Protein AF-A0A5C8TNW6-F1 (afdb_monomer)

Secondary structure (DSSP, 8-state):
--HHHHHHHHHHHHHHHHHHHHHHHHHHHTT--B-GGG---B---SS--HHHHHHHHHHHHHHHHHHHHHHHHHHHHHHHHHHTS----GGG--

Mean predicted aligned error: 3.72 Å

Foldseek 3Di:
DCPVVVVLVVLLVVLVCVLVVLVVLLVQQQQDFDQVVNNRPHHHDPHGNVVSNVSNVPPNVVSVVVSVVSVVVSVVVCVCCCPPVVDNPVVVVD

Sequence (94 aa):
AGRAAVAGHALIYALMVIVPGISLLRQYGSGKGFSPYGIPLMPVRDEKIAWMMIPGDLFHYWLGFVLMAVVLGHVVMSVLHRVLWKEDVLARMA

Solvent-accessible surface area (backbone atoms only — not comparable to full-atom values): 5234 Å² total; per-residue (Å²): 138,60,67,68,57,55,51,48,50,52,49,49,55,50,46,68,49,49,41,56,50,37,41,51,38,19,44,60,17,59,14,52,61,40,47,70,97,76,45,79,79,36,71,69,44,94,63,66,42,65,80,41,25,50,59,24,74,71,40,33,68,57,49,48,53,52,49,49,53,52,50,52,52,52,54,52,49,49,50,43,34,37,73,75,69,67,38,71,63,62,72,74,74,108

Structure (mmCIF, N/CA/C/O backbone):
data_AF-A0A5C8TNW6-F1
#
_entry.id   AF-A0A5C8TNW6-F1
#
loop_
_atom_site.group_PDB
_atom_site.id
_atom_site.type_symbol
_atom_site.label_atom_id
_atom_site.label_alt_id
_atom_site.label_comp_id
_atom_site.label_asym_id
_atom_site.label_entity_id
_atom_site.label_seq_id
_atom_site.pdbx_PDB_ins_code
_atom_site.Cartn_x
_atom_site.Cartn_y
_atom_site.Cartn_z
_atom_site.occupancy
_atom_site.B_iso_or_equiv
_atom_site.auth_seq_id
_atom_site.auth_comp_id
_atom_site.auth_asym_id
_atom_site.auth_atom_id
_atom_site.pdbx_PDB_model_num
ATOM 1 N N . ALA A 1 1 ? -7.411 10.582 21.840 1.00 61.41 1 ALA A N 1
ATOM 2 C CA . ALA A 1 1 ? -7.502 9.165 21.424 1.00 61.41 1 ALA A CA 1
ATOM 3 C C . ALA A 1 1 ? -7.608 9.100 19.894 1.00 61.41 1 ALA A C 1
ATOM 5 O O . ALA A 1 1 ? -8.080 10.071 19.323 1.00 61.41 1 ALA A O 1
ATOM 6 N N . GLY A 1 2 ? -7.111 8.046 19.227 1.00 79.50 2 GLY A N 1
ATOM 7 C CA . GLY A 1 2 ? -7.253 7.854 17.763 1.00 79.50 2 GLY A CA 1
ATOM 8 C C . GLY A 1 2 ? -5.970 7.899 16.913 1.00 79.50 2 GLY A C 1
ATOM 9 O O . GLY A 1 2 ? -6.004 7.524 15.747 1.00 79.50 2 GLY A O 1
ATOM 10 N N . ARG A 1 3 ? -4.813 8.282 17.476 1.00 90.69 3 ARG A N 1
ATOM 11 C CA . ARG A 1 3 ? -3.544 8.385 16.717 1.00 90.69 3 ARG A CA 1
ATOM 12 C C . ARG A 1 3 ? -3.103 7.063 16.072 1.00 90.69 3 ARG A C 1
ATOM 14 O O . ARG A 1 3 ? -2.602 7.080 14.956 1.00 90.69 3 ARG A O 1
ATOM 21 N N . ALA A 1 4 ? -3.329 5.932 16.745 1.00 91.88 4 ALA A N 1
ATOM 22 C CA . ALA A 1 4 ? -3.026 4.607 16.200 1.00 91.88 4 ALA A CA 1
ATOM 23 C C . ALA A 1 4 ? -3.900 4.258 14.983 1.00 91.88 4 ALA A C 1
ATOM 25 O O . ALA A 1 4 ? -3.393 3.702 14.017 1.00 91.88 4 ALA A O 1
ATOM 26 N N . ALA A 1 5 ? -5.184 4.639 14.996 1.00 92.38 5 ALA A N 1
ATOM 27 C CA . ALA A 1 5 ? -6.071 4.443 13.851 1.00 92.38 5 ALA A CA 1
ATOM 28 C C . ALA A 1 5 ? -5.614 5.289 12.654 1.00 92.38 5 ALA A C 1
ATOM 30 O O . ALA A 1 5 ? -5.455 4.755 11.563 1.00 92.38 5 ALA A O 1
ATOM 31 N N . VAL A 1 6 ? -5.286 6.567 12.883 1.00 95.00 6 VAL A N 1
ATOM 32 C CA . VAL A 1 6 ? -4.739 7.455 11.840 1.00 95.00 6 VAL A CA 1
ATOM 33 C C . VAL A 1 6 ? -3.451 6.886 11.242 1.00 95.00 6 VAL A C 1
ATOM 35 O O . VAL A 1 6 ? -3.317 6.835 10.023 1.00 95.00 6 VAL A O 1
ATOM 38 N N . ALA A 1 7 ? -2.520 6.421 12.079 1.00 96.88 7 ALA A N 1
ATOM 39 C CA . ALA A 1 7 ? -1.279 5.808 11.613 1.00 96.88 7 ALA A CA 1
ATOM 40 C C . ALA A 1 7 ? -1.531 4.508 10.831 1.00 96.88 7 ALA A C 1
ATOM 42 O O . ALA A 1 7 ? -0.914 4.293 9.790 1.00 96.88 7 ALA A O 1
ATOM 43 N N . GLY A 1 8 ? -2.461 3.667 11.294 1.00 96.25 8 GLY A N 1
ATOM 44 C CA . GLY A 1 8 ? -2.855 2.439 10.607 1.00 96.25 8 GLY A CA 1
ATOM 45 C C . GLY A 1 8 ? -3.462 2.712 9.231 1.00 96.25 8 GLY A C 1
ATOM 46 O O . GLY A 1 8 ? -3.046 2.103 8.249 1.00 96.25 8 GLY A O 1
ATOM 47 N N . HIS A 1 9 ? -4.382 3.675 9.128 1.00 96.69 9 HIS A N 1
ATOM 48 C CA . HIS A 1 9 ? -4.954 4.090 7.844 1.00 96.69 9 HIS A CA 1
ATOM 49 C C . HIS A 1 9 ? -3.903 4.692 6.916 1.00 96.69 9 HIS A C 1
ATOM 51 O O . HIS A 1 9 ? -3.836 4.305 5.753 1.00 96.69 9 HIS A O 1
ATOM 57 N N . ALA A 1 10 ? -3.041 5.577 7.424 1.00 98.19 10 ALA A N 1
ATOM 58 C CA . ALA A 1 10 ? -1.949 6.148 6.640 1.00 98.19 10 ALA A CA 1
ATOM 59 C C . ALA A 1 10 ? -1.009 5.061 6.091 1.00 98.19 10 ALA A C 1
ATOM 61 O O . ALA A 1 10 ? -0.627 5.116 4.922 1.00 98.19 10 ALA A O 1
ATOM 62 N N . LEU A 1 11 ? -0.687 4.046 6.900 1.00 98.31 11 LEU A N 1
ATOM 63 C CA . LEU A 1 11 ? 0.114 2.902 6.470 1.00 98.31 11 LEU A CA 1
ATOM 64 C C . LEU A 1 11 ? -0.591 2.090 5.376 1.00 98.31 11 LEU A C 1
ATOM 66 O O . LEU A 1 11 ? 0.036 1.765 4.370 1.00 98.31 11 LEU A O 1
ATOM 70 N N . ILE A 1 12 ? -1.886 1.796 5.539 1.00 98.50 12 ILE A N 1
ATOM 71 C CA . ILE A 1 12 ? -2.680 1.095 4.518 1.00 98.50 12 ILE A CA 1
ATOM 72 C C . ILE A 1 12 ? -2.667 1.887 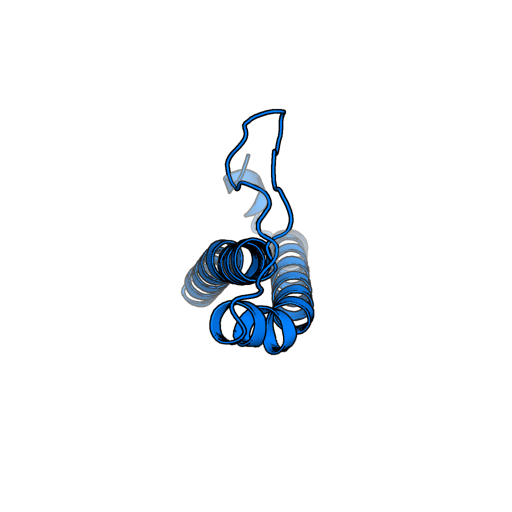3.208 1.00 98.50 12 ILE A C 1
ATOM 74 O O . ILE A 1 12 ? -2.356 1.316 2.166 1.00 98.50 12 ILE A O 1
ATOM 78 N N . TYR A 1 13 ? -2.927 3.196 3.247 1.00 98.44 13 TYR A N 1
ATOM 79 C CA . TYR A 1 13 ? -2.926 4.033 2.045 1.00 98.44 13 TYR A CA 1
ATOM 80 C C . TYR A 1 13 ? -1.558 4.088 1.365 1.00 98.44 13 TYR A C 1
ATOM 82 O O . TYR A 1 13 ? -1.480 3.956 0.143 1.00 98.44 13 TYR A O 1
ATOM 90 N N . ALA A 1 14 ? -0.474 4.214 2.134 1.00 98.62 14 ALA A N 1
ATOM 91 C CA . ALA A 1 14 ? 0.877 4.170 1.585 1.00 98.62 14 ALA A CA 1
ATOM 92 C C . ALA A 1 14 ? 1.146 2.831 0.878 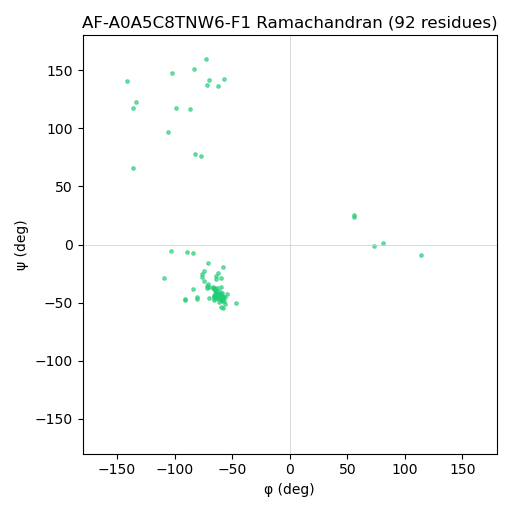1.00 98.62 14 ALA A C 1
ATOM 94 O O . ALA A 1 14 ? 1.593 2.809 -0.269 1.00 98.62 14 ALA A O 1
ATOM 95 N N . LEU A 1 15 ? 0.813 1.708 1.520 1.00 98.56 15 LEU A N 1
ATOM 96 C CA . LEU A 1 15 ? 0.993 0.372 0.949 1.00 98.56 15 LEU A CA 1
ATOM 97 C C . LEU A 1 15 ? 0.115 0.140 -0.291 1.00 98.56 15 LEU A C 1
ATOM 99 O O . LEU A 1 15 ? 0.590 -0.449 -1.262 1.00 98.56 15 LEU A O 1
ATOM 103 N N . MET A 1 16 ? -1.121 0.649 -0.301 1.00 98.44 16 MET A N 1
ATOM 104 C CA . MET A 1 16 ? -2.029 0.573 -1.452 1.00 98.44 16 MET A CA 1
ATOM 105 C C . MET A 1 16 ? -1.496 1.297 -2.691 1.00 98.44 16 MET A C 1
ATOM 107 O O . MET A 1 16 ? -1.871 0.925 -3.797 1.00 98.44 16 MET A O 1
ATOM 111 N N . VAL A 1 17 ? -0.620 2.292 -2.539 1.00 98.50 17 VAL A N 1
ATOM 112 C CA . VAL A 1 17 ? 0.043 2.964 -3.669 1.00 98.50 17 VAL A CA 1
ATOM 113 C C . VAL A 1 17 ? 1.364 2.274 -4.015 1.00 98.50 17 VAL A C 1
ATOM 115 O O . VAL A 1 17 ? 1.631 1.980 -5.181 1.00 98.50 17 VAL A O 1
ATOM 118 N N . ILE A 1 18 ? 2.188 1.976 -3.007 1.00 98.50 18 ILE A N 1
ATOM 119 C CA . ILE A 1 18 ? 3.546 1.444 -3.190 1.00 98.50 18 ILE A CA 1
ATOM 120 C C . ILE A 1 18 ? 3.525 0.046 -3.821 1.00 98.50 18 ILE A C 1
ATOM 122 O O . ILE A 1 18 ? 4.255 -0.204 -4.781 1.00 98.50 18 ILE A O 1
ATOM 126 N N . VAL A 1 19 ? 2.690 -0.866 -3.313 1.00 98.50 19 VAL A N 1
ATOM 127 C CA . VAL A 1 19 ? 2.645 -2.268 -3.766 1.00 98.50 19 VAL A CA 1
ATOM 128 C C . VAL A 1 19 ? 2.311 -2.392 -5.260 1.00 98.50 19 VAL A C 1
ATOM 130 O O . VAL A 1 19 ? 3.086 -3.041 -5.977 1.00 98.50 19 VAL A O 1
ATOM 133 N N . PRO A 1 20 ? 1.209 -1.802 -5.771 1.00 97.75 20 PRO A N 1
ATOM 134 C CA . PRO A 1 20 ? 0.923 -1.839 -7.200 1.00 97.75 20 PRO A CA 1
ATOM 135 C C . PRO A 1 20 ? 1.881 -0.960 -8.005 1.00 97.75 20 PRO A C 1
ATOM 137 O O . PRO A 1 20 ? 2.257 -1.365 -9.101 1.00 97.75 20 PRO A O 1
ATOM 140 N N . GLY A 1 21 ? 2.337 0.182 -7.476 1.00 98.19 21 GLY A N 1
ATOM 141 C CA . GLY A 1 21 ? 3.283 1.061 -8.171 1.00 98.19 21 GLY A CA 1
ATOM 142 C C . GLY A 1 21 ? 4.594 0.355 -8.524 1.00 98.19 21 GLY A C 1
ATOM 143 O O . GLY A 1 21 ? 5.025 0.373 -9.677 1.00 98.19 21 G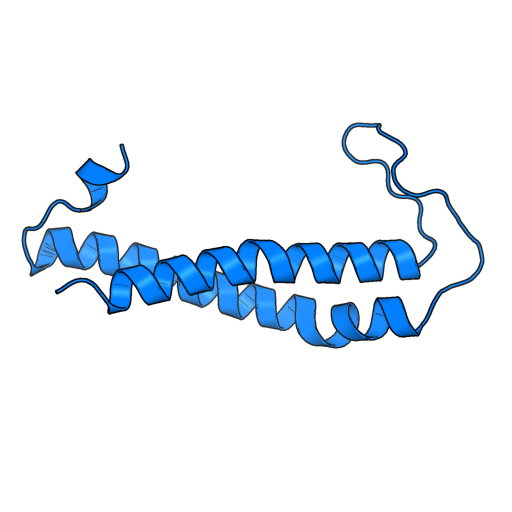LY A O 1
ATOM 144 N N . ILE A 1 22 ? 5.185 -0.362 -7.566 1.00 98.19 22 ILE A N 1
ATOM 145 C CA . ILE A 1 22 ? 6.392 -1.166 -7.794 1.00 98.19 22 ILE A CA 1
ATOM 146 C C . ILE A 1 22 ? 6.115 -2.333 -8.764 1.00 98.19 22 ILE A C 1
ATOM 148 O O . ILE A 1 22 ? 6.957 -2.660 -9.601 1.00 98.19 22 ILE A O 1
ATOM 152 N N . SER A 1 23 ? 4.932 -2.953 -8.689 1.00 97.75 23 SER A N 1
ATOM 153 C CA . SER A 1 23 ? 4.544 -4.026 -9.619 1.00 97.75 23 SER A CA 1
ATOM 154 C C . SER A 1 23 ? 4.413 -3.521 -11.059 1.00 97.75 23 SER A C 1
ATOM 156 O O . SER A 1 23 ? 4.891 -4.173 -11.986 1.00 97.75 23 SER A O 1
ATOM 158 N N . LEU A 1 24 ? 3.822 -2.337 -11.251 1.00 97.88 24 LEU A N 1
ATOM 159 C CA . LEU A 1 24 ? 3.698 -1.682 -12.554 1.00 97.88 24 LEU A CA 1
ATOM 160 C C . LEU A 1 24 ? 5.060 -1.255 -13.109 1.00 97.88 24 LEU A C 1
ATOM 162 O O . LEU A 1 24 ? 5.299 -1.419 -14.304 1.00 97.88 24 LEU A O 1
ATOM 166 N N . LEU A 1 25 ? 5.976 -0.785 -12.256 1.00 98.12 25 LEU A N 1
ATOM 167 C CA . LEU A 1 25 ? 7.355 -0.497 -12.657 1.00 98.12 25 LEU A CA 1
ATOM 168 C C . LEU A 1 25 ? 8.050 -1.762 -13.187 1.00 98.12 25 LEU A C 1
ATOM 170 O O . LEU A 1 25 ? 8.633 -1.737 -14.273 1.00 98.12 25 LEU A O 1
ATOM 174 N N . ARG A 1 26 ? 7.914 -2.893 -12.477 1.00 97.94 26 ARG A N 1
ATOM 175 C CA . ARG A 1 26 ? 8.431 -4.192 -12.939 1.00 97.94 26 ARG A CA 1
ATOM 176 C C . ARG A 1 26 ? 7.760 -4.636 -14.238 1.00 97.94 26 ARG A C 1
ATOM 178 O O . ARG A 1 26 ? 8.450 -5.114 -15.136 1.00 97.94 26 ARG A O 1
ATOM 185 N N . GLN A 1 27 ? 6.439 -4.481 -14.355 1.00 97.81 27 GLN A N 1
ATOM 186 C CA . GLN A 1 27 ? 5.688 -4.822 -15.567 1.00 97.81 27 GLN A CA 1
ATOM 187 C C . GLN A 1 27 ? 6.239 -4.061 -16.775 1.00 97.81 27 GLN A C 1
ATOM 189 O O . GLN A 1 27 ? 6.565 -4.686 -17.783 1.00 97.81 27 GLN A O 1
ATOM 194 N N . TYR A 1 28 ? 6.427 -2.749 -16.646 1.00 97.44 28 TYR A N 1
ATOM 195 C CA . TYR A 1 28 ? 7.008 -1.924 -17.701 1.00 97.44 28 TYR A CA 1
ATOM 196 C C . TYR A 1 28 ? 8.454 -2.339 -18.024 1.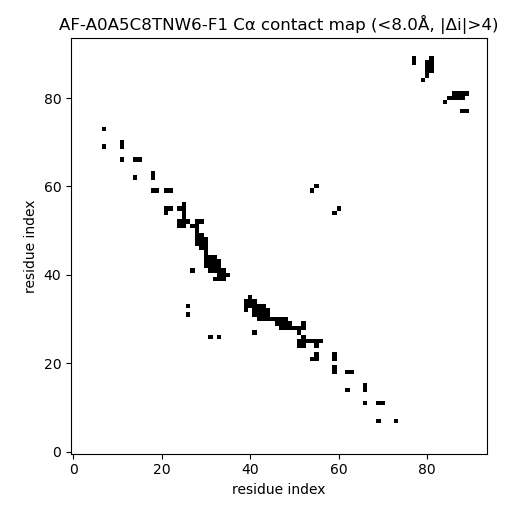00 97.44 28 TYR A C 1
ATOM 198 O O . TYR A 1 28 ? 8.808 -2.559 -19.185 1.00 97.44 28 TYR A O 1
ATOM 206 N N . GLY A 1 29 ? 9.281 -2.545 -16.992 1.00 97.62 29 GLY A N 1
ATOM 207 C CA . GLY A 1 29 ? 10.662 -3.007 -17.146 1.00 97.62 29 GLY A CA 1
ATOM 208 C C . GLY A 1 29 ? 10.785 -4.363 -17.845 1.00 97.62 29 GLY A C 1
ATOM 209 O O . GLY A 1 29 ? 11.768 -4.609 -18.546 1.00 97.62 29 GLY A O 1
ATOM 210 N N . SER A 1 30 ? 9.776 -5.227 -17.714 1.00 97.44 30 SER A N 1
ATOM 211 C CA . SER A 1 30 ? 9.782 -6.574 -18.289 1.00 97.44 30 SER A CA 1
ATOM 212 C C . SER A 1 30 ? 9.661 -6.626 -19.815 1.00 97.44 30 SER A C 1
ATOM 214 O O . SER A 1 30 ? 9.921 -7.686 -20.383 1.00 97.44 30 SER A O 1
ATOM 216 N N . GLY A 1 31 ? 9.243 -5.531 -20.464 1.00 96.62 31 GLY A N 1
ATOM 217 C CA . GLY A 1 31 ? 8.989 -5.481 -21.912 1.00 96.62 31 GLY A CA 1
ATOM 218 C C . GLY A 1 31 ? 7.717 -6.216 -22.361 1.00 96.62 31 GLY A C 1
ATOM 219 O O . GLY A 1 31 ? 7.368 -6.194 -23.539 1.00 96.62 31 GLY A O 1
ATOM 220 N N . LYS A 1 32 ? 6.984 -6.849 -21.437 1.00 96.56 32 LYS A N 1
ATOM 221 C CA . LYS A 1 32 ? 5.707 -7.501 -21.739 1.00 96.56 32 LYS A CA 1
ATOM 222 C C . LYS A 1 32 ? 4.629 -6.454 -22.008 1.00 96.56 32 LYS A C 1
ATOM 224 O O . LYS A 1 32 ? 4.472 -5.508 -21.237 1.00 96.56 32 LYS A O 1
ATOM 229 N N . GLY A 1 33 ? 3.826 -6.697 -23.041 1.00 96.31 33 GLY A N 1
ATOM 230 C CA . GLY A 1 33 ? 2.633 -5.898 -23.304 1.00 96.31 33 GLY A CA 1
ATOM 231 C C . GLY A 1 33 ? 1.678 -5.911 -22.108 1.00 96.31 33 GLY A C 1
ATOM 232 O O . GLY A 1 33 ? 1.531 -6.929 -21.425 1.00 96.31 33 GLY A O 1
ATOM 233 N N . PHE A 1 34 ? 1.037 -4.775 -21.845 1.00 97.06 34 PHE A N 1
ATOM 234 C CA . PHE A 1 34 ? 0.045 -4.631 -20.782 1.00 97.06 34 PHE A CA 1
ATOM 235 C C . PHE A 1 34 ? -1.150 -3.840 -21.303 1.00 97.06 34 PHE A C 1
ATOM 237 O O . PHE A 1 34 ? -1.016 -2.681 -21.705 1.00 97.06 34 PHE A O 1
ATOM 244 N N . SER A 1 35 ? -2.320 -4.482 -21.319 1.00 96.75 35 SER A N 1
ATOM 245 C CA . SER A 1 35 ? -3.550 -3.884 -21.844 1.00 96.75 35 SER A CA 1
ATOM 246 C C . SER A 1 35 ? -4.762 -4.139 -20.942 1.00 96.75 35 SER A C 1
ATOM 248 O O . SER A 1 35 ? -5.665 -4.893 -21.317 1.00 96.75 35 SER A O 1
ATOM 250 N N . PRO A 1 36 ? -4.787 -3.579 -19.717 1.00 94.94 36 PRO A N 1
ATOM 251 C CA . PRO A 1 36 ? -5.905 -3.781 -18.805 1.00 94.94 36 PRO A CA 1
ATOM 252 C C . PRO A 1 36 ? -7.185 -3.202 -19.411 1.00 94.94 36 PRO A C 1
ATOM 254 O O . PRO A 1 36 ? -7.178 -2.108 -19.973 1.00 94.94 36 PRO A O 1
ATOM 257 N N . TYR A 1 37 ? -8.284 -3.953 -19.309 1.00 95.56 37 TYR A N 1
ATOM 258 C CA . TYR A 1 37 ? -9.587 -3.568 -19.869 1.00 95.56 37 TYR A CA 1
ATOM 259 C C . TYR A 1 37 ? -9.554 -3.256 -21.381 1.00 95.56 37 TYR A C 1
ATOM 261 O O . TYR A 1 37 ? -10.390 -2.509 -21.877 1.00 95.56 37 TYR A O 1
ATOM 269 N N . GLY A 1 38 ? -8.575 -3.803 -22.115 1.00 94.44 38 GLY A N 1
ATOM 270 C CA . GLY A 1 38 ? -8.383 -3.547 -23.547 1.00 94.44 38 GLY A CA 1
ATOM 271 C C . GLY A 1 38 ? -7.648 -2.243 -23.882 1.00 94.44 38 GLY A C 1
ATOM 272 O O . GLY A 1 38 ? -7.437 -1.961 -25.057 1.00 94.44 38 GLY A O 1
ATOM 273 N N . ILE A 1 39 ? -7.222 -1.457 -22.887 1.00 96.56 39 ILE A N 1
ATOM 274 C CA . ILE A 1 39 ? -6.511 -0.187 -23.097 1.00 96.56 39 ILE A CA 1
ATOM 275 C C . ILE A 1 39 ? -5.008 -0.464 -23.238 1.00 96.56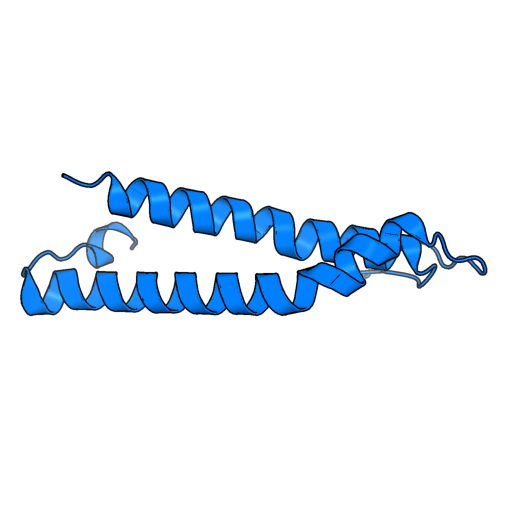 39 ILE A C 1
ATOM 277 O O . ILE A 1 39 ? -4.410 -0.918 -22.264 1.00 96.56 39 ILE A O 1
ATOM 281 N N . PRO A 1 40 ? -4.357 -0.179 -24.382 1.00 94.81 40 PRO A N 1
ATOM 282 C CA . PRO A 1 40 ? -2.951 -0.516 -24.616 1.00 94.81 40 PRO A CA 1
ATOM 283 C C . PRO A 1 40 ? -1.992 0.445 -23.892 1.00 94.81 40 PRO A C 1
ATOM 285 O O . PRO A 1 40 ? -1.387 1.323 -24.499 1.00 94.81 40 PRO A O 1
ATOM 288 N N . LEU A 1 41 ? -1.852 0.282 -22.575 1.00 95.75 41 LEU A N 1
ATOM 289 C CA . LEU A 1 41 ? -1.033 1.160 -21.730 1.00 95.75 41 LEU A CA 1
ATOM 290 C C . LEU A 1 41 ? 0.473 0.937 -21.886 1.00 95.75 41 LEU A C 1
ATOM 292 O O . LEU A 1 41 ? 1.245 1.876 -21.703 1.00 95.75 41 LEU A O 1
ATOM 296 N N . MET A 1 42 ? 0.906 -0.293 -22.173 1.00 96.44 42 MET A N 1
ATOM 297 C CA . MET A 1 42 ? 2.325 -0.601 -22.368 1.00 96.44 42 MET A CA 1
ATOM 298 C C . MET A 1 42 ? 2.511 -1.456 -23.624 1.00 96.44 42 MET A C 1
ATOM 300 O O . MET A 1 42 ? 1.923 -2.544 -23.698 1.00 96.44 42 MET A O 1
ATOM 304 N N . PRO A 1 43 ? 3.316 -1.000 -24.601 1.00 93.88 43 PRO A N 1
ATOM 305 C CA . PRO A 1 43 ? 3.631 -1.786 -25.785 1.00 93.88 43 PRO A C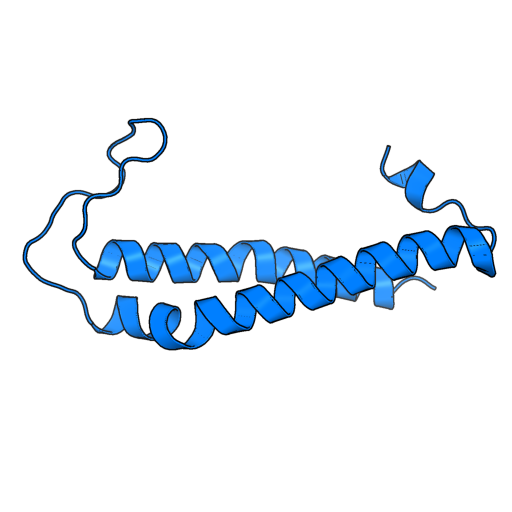A 1
ATOM 306 C C . PRO A 1 43 ? 4.591 -2.933 -25.447 1.00 93.88 43 PRO A C 1
ATOM 308 O O . PRO A 1 43 ? 5.306 -2.897 -24.444 1.00 93.88 43 PRO A O 1
ATOM 311 N N . VAL A 1 44 ? 4.621 -3.948 -26.310 1.00 96.69 44 VAL A N 1
ATOM 312 C CA . VAL A 1 44 ? 5.636 -5.008 -26.252 1.00 96.69 44 VAL A CA 1
ATOM 313 C C . VAL A 1 44 ? 6.991 -4.435 -26.673 1.00 96.69 44 VAL A C 1
ATOM 315 O O . VAL A 1 44 ? 7.067 -3.629 -27.600 1.00 96.69 44 VAL A O 1
ATOM 318 N N . ARG A 1 45 ? 8.057 -4.866 -25.999 1.00 95.44 45 ARG A N 1
ATOM 319 C CA . ARG A 1 45 ? 9.448 -4.540 -26.323 1.00 95.44 45 ARG A CA 1
ATOM 320 C C . ARG A 1 45 ? 10.326 -5.768 -26.094 1.00 95.44 45 ARG A C 1
ATOM 322 O O . ARG A 1 45 ? 10.139 -6.473 -25.105 1.00 95.44 45 ARG A O 1
ATOM 329 N N . ASP A 1 46 ? 11.299 -5.982 -26.975 1.00 93.88 46 ASP A N 1
ATOM 330 C CA . ASP A 1 46 ? 12.189 -7.152 -26.916 1.00 93.88 46 ASP A CA 1
ATOM 331 C C . ASP A 1 46 ? 13.188 -7.079 -25.755 1.00 93.88 46 ASP A C 1
ATOM 333 O O . ASP A 1 46 ? 13.514 -8.075 -25.109 1.00 93.88 46 ASP A O 1
ATOM 337 N N . GLU A 1 47 ? 13.665 -5.874 -25.457 1.00 96.06 47 GLU A N 1
ATOM 338 C CA . GLU A 1 47 ? 14.632 -5.649 -24.393 1.00 96.06 47 GLU A CA 1
ATOM 339 C C . GLU A 1 47 ? 13.965 -5.538 -23.015 1.00 96.06 47 GLU A C 1
ATOM 341 O O . GLU A 1 47 ? 12.848 -5.045 -22.859 1.00 96.06 47 GLU A O 1
ATOM 346 N N . LYS A 1 48 ? 14.688 -5.912 -21.959 1.00 97.00 48 LYS A N 1
ATOM 347 C CA . LYS A 1 48 ? 14.279 -5.681 -20.564 1.00 97.00 48 LYS A CA 1
ATOM 348 C C . LYS A 1 48 ? 15.045 -4.503 -19.974 1.00 97.00 48 LYS A C 1
ATOM 350 O O . LYS A 1 48 ? 16.207 -4.298 -20.302 1.00 97.00 48 LYS A O 1
ATOM 355 N N . ILE A 1 49 ? 14.422 -3.757 -19.066 1.00 97.38 49 ILE A N 1
ATOM 356 C CA . ILE A 1 49 ? 15.092 -2.711 -18.282 1.00 97.38 49 ILE A CA 1
ATOM 357 C C . ILE A 1 49 ? 15.282 -3.245 -16.862 1.00 97.38 49 ILE A C 1
ATOM 359 O O . ILE A 1 49 ? 14.368 -3.215 -16.039 1.00 97.38 49 ILE A O 1
ATOM 363 N N . ALA A 1 50 ? 16.479 -3.767 -16.584 1.00 97.12 50 ALA A N 1
ATOM 364 C CA . ALA A 1 50 ? 16.776 -4.507 -15.355 1.00 97.12 50 ALA A CA 1
ATOM 365 C C . ALA A 1 50 ? 16.483 -3.714 -14.070 1.00 97.12 50 ALA A C 1
ATOM 367 O O . ALA A 1 50 ? 15.840 -4.232 -13.159 1.00 97.12 50 ALA A O 1
ATOM 368 N N . TRP A 1 51 ? 16.885 -2.441 -14.012 1.00 97.81 51 TRP A N 1
ATOM 369 C CA . TRP A 1 51 ? 16.719 -1.618 -12.810 1.00 97.81 51 TRP A CA 1
ATOM 370 C C . TRP A 1 51 ? 15.252 -1.373 -12.434 1.00 97.81 51 TRP A C 1
ATOM 372 O O . TRP A 1 51 ? 14.948 -1.216 -11.257 1.00 97.81 51 TRP A O 1
ATOM 382 N N . MET A 1 52 ? 14.337 -1.391 -13.406 1.00 98.19 52 MET A N 1
ATOM 383 C CA . MET A 1 52 ? 12.901 -1.237 -13.156 1.00 98.19 52 MET A CA 1
ATOM 384 C C . MET A 1 52 ? 12.277 -2.511 -12.577 1.00 98.19 52 MET A C 1
ATOM 386 O O . MET A 1 52 ? 11.259 -2.451 -11.891 1.00 98.19 52 MET A O 1
ATOM 390 N N . MET A 1 53 ? 12.880 -3.672 -12.838 1.00 98.25 53 MET A N 1
ATOM 391 C CA . MET A 1 53 ? 12.379 -4.950 -12.334 1.00 98.25 53 MET A CA 1
ATOM 392 C C . MET A 1 53 ? 12.853 -5.236 -10.910 1.00 98.25 53 MET A C 1
ATOM 394 O O . MET A 1 53 ? 12.052 -5.692 -10.096 1.00 98.25 53 MET A O 1
ATOM 398 N N . ILE A 1 54 ? 14.105 -4.881 -10.591 1.00 98.00 54 ILE A N 1
ATOM 399 C CA . ILE A 1 54 ? 14.753 -5.168 -9.300 1.00 98.00 54 ILE A CA 1
ATOM 400 C C . ILE A 1 54 ? 13.861 -4.832 -8.084 1.00 98.00 54 ILE A C 1
ATOM 402 O O . ILE A 1 54 ? 13.668 -5.714 -7.244 1.00 98.00 54 ILE A O 1
ATOM 406 N N . PRO A 1 55 ? 13.254 -3.631 -7.963 1.00 97.75 55 PRO A N 1
ATOM 407 C CA . PRO A 1 55 ? 12.406 -3.316 -6.814 1.00 97.75 55 PRO A CA 1
ATOM 408 C C . PRO A 1 55 ? 11.187 -4.239 -6.707 1.00 97.75 55 PRO A C 1
ATOM 410 O O . PRO A 1 55 ? 10.809 -4.654 -5.611 1.00 97.75 55 PRO A O 1
ATOM 413 N N . GLY A 1 56 ? 10.565 -4.578 -7.838 1.00 97.44 56 GLY A N 1
ATOM 414 C CA . GLY A 1 56 ? 9.390 -5.444 -7.863 1.00 97.44 56 GLY A CA 1
ATOM 415 C C . GLY A 1 56 ? 9.699 -6.913 -7.659 1.00 97.44 56 GLY A C 1
ATOM 416 O O . GLY A 1 56 ? 8.841 -7.6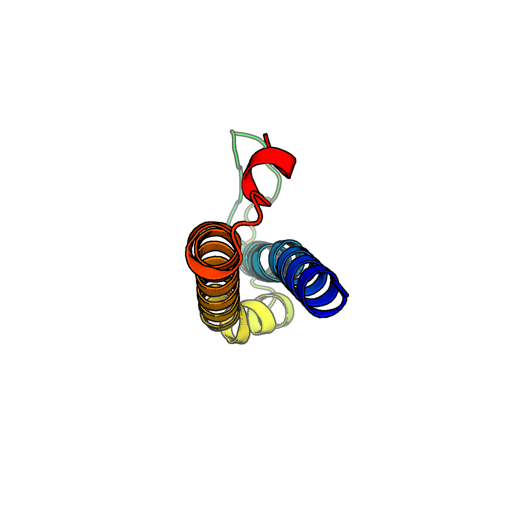18 -7.129 1.00 97.44 56 GLY A O 1
ATOM 417 N N . ASP A 1 57 ? 10.888 -7.365 -8.034 1.00 97.44 57 ASP A N 1
ATOM 418 C CA . ASP A 1 57 ? 11.353 -8.725 -7.762 1.00 97.44 57 ASP A CA 1
ATOM 419 C C . ASP A 1 57 ? 11.674 -8.909 -6.273 1.00 97.44 57 ASP A C 1
ATOM 421 O O . ASP A 1 57 ? 11.354 -9.943 -5.692 1.00 97.44 57 ASP A O 1
ATOM 425 N N . LEU A 1 58 ? 12.239 -7.880 -5.633 1.00 97.69 58 LEU A N 1
ATOM 426 C CA . LEU A 1 58 ? 12.628 -7.925 -4.222 1.00 97.69 58 LEU A CA 1
ATOM 427 C C . LEU A 1 58 ? 11.456 -7.697 -3.262 1.00 97.69 58 LEU A C 1
ATOM 429 O O . LEU A 1 58 ? 11.337 -8.407 -2.266 1.00 97.69 58 LEU A O 1
ATOM 433 N N . PHE A 1 59 ? 10.605 -6.698 -3.518 1.00 98.25 59 PHE A N 1
ATOM 434 C CA . PHE A 1 59 ? 9.703 -6.182 -2.481 1.00 98.25 59 PHE A CA 1
ATOM 435 C C . PHE A 1 59 ? 8.228 -6.516 -2.681 1.00 98.25 59 PHE A C 1
ATOM 437 O O . PHE A 1 59 ? 7.511 -6.621 -1.690 1.00 98.25 59 PHE A O 1
ATOM 444 N N . HIS A 1 60 ? 7.742 -6.691 -3.916 1.00 97.81 60 HIS A N 1
ATOM 445 C CA . HIS A 1 60 ? 6.296 -6.788 -4.169 1.00 97.81 60 HIS A CA 1
ATOM 446 C C . HIS A 1 60 ? 5.630 -7.937 -3.398 1.00 97.81 60 HIS A C 1
ATOM 448 O O . HIS A 1 60 ? 4.594 -7.732 -2.768 1.00 97.81 60 HIS A O 1
ATOM 454 N N . TYR A 1 61 ? 6.251 -9.122 -3.410 1.00 97.50 61 TYR A N 1
ATOM 455 C CA . TYR A 1 61 ? 5.759 -10.297 -2.686 1.00 97.50 61 TYR A CA 1
ATOM 456 C C . TYR A 1 61 ? 5.629 -10.007 -1.184 1.00 97.50 61 TYR A C 1
ATOM 458 O O . TYR A 1 61 ? 4.544 -10.122 -0.617 1.00 97.50 61 TYR A O 1
ATOM 466 N N . TRP A 1 62 ? 6.710 -9.542 -0.553 1.00 98.38 62 TRP A N 1
ATOM 467 C CA . TRP A 1 62 ? 6.747 -9.279 0.885 1.00 98.38 62 TRP A CA 1
ATOM 468 C C . TRP A 1 62 ? 5.827 -8.137 1.311 1.00 98.38 62 TRP A C 1
ATOM 470 O O . TRP A 1 62 ? 5.090 -8.282 2.283 1.00 98.38 62 TRP A O 1
ATOM 480 N N . LEU A 1 63 ? 5.810 -7.026 0.570 1.00 98.38 63 LEU A N 1
ATOM 481 C CA . LEU A 1 63 ? 4.912 -5.907 0.860 1.00 98.38 63 LEU A CA 1
ATOM 482 C C . LEU A 1 63 ? 3.436 -6.299 0.692 1.00 98.38 63 LEU A C 1
ATOM 484 O O . LEU A 1 63 ? 2.592 -5.776 1.417 1.00 98.38 63 LEU A O 1
ATOM 488 N N . GLY A 1 64 ? 3.124 -7.251 -0.194 1.00 98.31 64 GLY A N 1
ATOM 489 C CA . GLY A 1 64 ? 1.798 -7.863 -0.285 1.00 98.31 64 GLY A CA 1
ATOM 490 C C . GLY A 1 64 ? 1.386 -8.569 1.012 1.00 98.31 64 GLY A C 1
ATOM 491 O O . GLY A 1 64 ? 0.291 -8.324 1.517 1.00 98.31 64 GLY A O 1
ATOM 492 N N . PHE A 1 65 ? 2.271 -9.377 1.608 1.00 98.44 65 PHE A N 1
ATOM 493 C CA . PHE A 1 65 ? 2.005 -10.005 2.912 1.00 98.44 65 PHE A CA 1
ATOM 494 C C . PHE A 1 65 ? 1.930 -8.995 4.056 1.00 98.44 65 PHE A C 1
ATOM 496 O O . PHE A 1 65 ? 1.092 -9.150 4.943 1.00 98.44 65 PHE A O 1
ATOM 503 N N . VAL A 1 66 ? 2.756 -7.946 4.034 1.00 98.50 66 VAL A N 1
ATOM 504 C CA . VAL A 1 66 ? 2.672 -6.857 5.019 1.00 98.50 66 VAL A CA 1
ATOM 505 C C . VAL A 1 66 ? 1.312 -6.166 4.928 1.00 98.50 66 VAL A C 1
ATOM 507 O O . VAL A 1 66 ? 0.637 -6.027 5.945 1.00 98.50 66 VAL A O 1
ATOM 510 N N . LEU A 1 67 ? 0.870 -5.790 3.725 1.00 98.56 67 LEU A N 1
ATOM 511 C CA . LEU A 1 67 ? -0.449 -5.192 3.519 1.00 98.56 67 LEU A CA 1
ATOM 512 C C . LEU A 1 67 ? -1.568 -6.133 3.984 1.00 98.56 67 LEU A C 1
ATOM 514 O O . LEU A 1 67 ? -2.464 -5.689 4.698 1.00 98.56 67 LEU A O 1
ATOM 518 N N . MET A 1 68 ? -1.488 -7.426 3.650 1.00 98.50 68 MET A N 1
ATOM 519 C CA . MET A 1 68 ? -2.438 -8.441 4.120 1.00 98.50 68 MET A CA 1
ATOM 520 C C . MET A 1 68 ? -2.516 -8.470 5.652 1.00 98.50 68 MET A C 1
ATOM 522 O O . MET A 1 68 ? -3.604 -8.363 6.215 1.00 98.50 68 MET A O 1
ATOM 526 N N . ALA A 1 69 ? -1.374 -8.561 6.337 1.00 98.56 69 ALA A N 1
ATOM 527 C CA . ALA A 1 69 ? -1.321 -8.595 7.795 1.00 98.56 69 ALA A CA 1
ATOM 528 C C . ALA A 1 69 ? -1.893 -7.315 8.427 1.00 98.56 69 ALA A C 1
ATOM 530 O O . ALA A 1 69 ? -2.662 -7.392 9.386 1.00 98.56 69 ALA A O 1
ATOM 531 N N . VAL A 1 70 ? -1.570 -6.142 7.871 1.00 98.25 70 VAL A N 1
ATOM 532 C CA . VAL A 1 70 ? -2.078 -4.850 8.359 1.00 98.25 70 VAL A CA 1
ATOM 533 C C . VAL A 1 70 ? -3.591 -4.741 8.165 1.00 98.25 70 VAL A C 1
ATOM 535 O O . VAL A 1 70 ? -4.286 -4.324 9.090 1.00 98.25 70 VAL A O 1
ATOM 538 N N . VAL A 1 71 ? -4.122 -5.141 7.006 1.00 98.25 71 VAL A N 1
ATOM 539 C CA . VAL A 1 71 ? -5.570 -5.122 6.738 1.00 98.25 71 VAL A CA 1
ATOM 540 C C . VAL A 1 71 ? -6.304 -6.097 7.656 1.00 98.25 71 VAL A C 1
ATOM 542 O O . VAL A 1 71 ? -7.306 -5.715 8.256 1.00 98.25 71 VAL A O 1
ATOM 545 N N . LEU A 1 72 ? -5.791 -7.317 7.842 1.00 98.50 72 LEU A N 1
ATOM 546 C CA . LEU A 1 72 ? -6.368 -8.276 8.789 1.00 98.50 72 LEU A CA 1
ATOM 547 C C . LEU A 1 72 ? -6.377 -7.715 10.214 1.00 98.50 72 LEU A C 1
ATOM 549 O O . LEU A 1 72 ? -7.413 -7.745 10.874 1.00 98.50 72 LEU A O 1
ATOM 553 N N . GLY A 1 73 ? -5.262 -7.140 10.669 1.00 97.44 73 GLY A N 1
ATOM 554 C CA . GLY A 1 73 ? -5.187 -6.476 11.970 1.00 97.44 73 GLY A CA 1
ATOM 555 C C . GLY A 1 73 ? -6.180 -5.317 12.096 1.00 97.44 73 GLY A C 1
ATOM 556 O O . GLY A 1 73 ? -6.852 -5.189 13.117 1.00 97.44 73 GLY A O 1
ATOM 557 N N . HIS A 1 74 ? -6.335 -4.508 11.048 1.00 96.19 74 HIS A N 1
ATOM 558 C CA . HIS A 1 74 ? -7.294 -3.406 11.007 1.00 96.19 74 HIS A CA 1
ATOM 559 C C . HIS A 1 74 ? -8.749 -3.890 11.134 1.00 96.19 74 HIS A C 1
ATOM 561 O O . HIS A 1 74 ? -9.509 -3.344 11.936 1.00 96.19 74 HIS A O 1
ATOM 567 N N . VAL A 1 75 ? -9.115 -4.947 10.402 1.00 96.62 75 VAL A N 1
ATOM 568 C CA . VAL A 1 75 ? -10.441 -5.586 10.472 1.00 96.62 75 VAL A CA 1
ATOM 569 C C . VAL A 1 75 ? -10.681 -6.196 11.852 1.00 96.62 75 VAL A C 1
ATOM 571 O O . VAL A 1 75 ? -11.740 -5.994 12.441 1.00 96.62 75 VAL A O 1
ATOM 574 N N . VAL A 1 76 ? -9.697 -6.901 12.417 1.00 96.88 76 VAL A N 1
ATOM 575 C CA . VAL A 1 76 ? -9.803 -7.444 13.779 1.00 96.88 76 VAL A CA 1
ATOM 576 C C . VAL A 1 76 ? -10.036 -6.317 14.784 1.00 96.88 76 VAL A C 1
ATOM 578 O O . VAL A 1 76 ? -10.932 -6.423 15.619 1.00 96.88 76 VAL A O 1
ATOM 581 N N . MET A 1 77 ? -9.305 -5.205 14.683 1.00 95.38 77 MET A N 1
ATOM 582 C CA . MET A 1 77 ? -9.485 -4.075 15.596 1.00 95.38 77 MET A CA 1
ATOM 583 C C . MET A 1 77 ? -10.872 -3.437 15.494 1.00 95.38 77 MET A C 1
ATOM 585 O O . MET A 1 77 ? -11.429 -3.078 16.530 1.00 95.38 77 MET A O 1
ATOM 589 N N . SER A 1 78 ? -11.470 -3.326 14.303 1.00 94.38 78 SER A N 1
ATOM 590 C CA . SER A 1 78 ? -12.833 -2.786 14.180 1.00 94.38 78 SER A CA 1
ATOM 591 C C . SER A 1 78 ? -13.869 -3.685 14.869 1.00 94.38 78 SER A C 1
ATOM 593 O O . SER A 1 78 ? -14.757 -3.188 15.567 1.00 94.38 78 SER A O 1
ATOM 595 N N . VAL A 1 79 ? -13.703 -5.009 14.772 1.00 95.69 79 VAL A N 1
ATOM 596 C C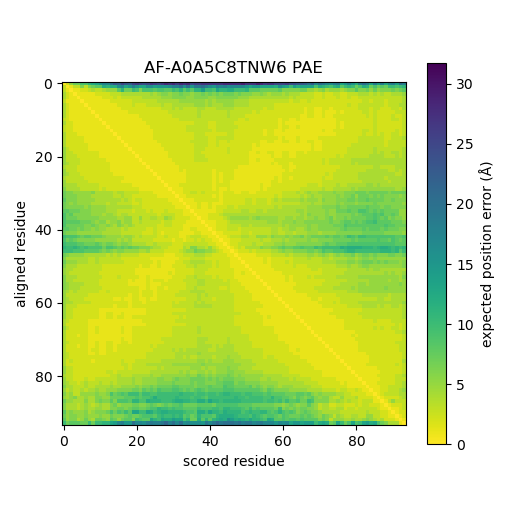A . VAL A 1 79 ? -14.522 -5.986 15.506 1.00 95.69 79 VAL A CA 1
ATOM 597 C C . VAL A 1 79 ? -14.297 -5.866 17.013 1.00 95.69 79 VAL A C 1
ATOM 599 O O . VAL A 1 79 ? -15.267 -5.839 17.772 1.00 95.69 79 VAL A O 1
ATOM 602 N N . LEU A 1 80 ? -13.046 -5.745 17.468 1.00 95.31 80 LEU A N 1
ATOM 603 C CA . LEU A 1 80 ? -12.749 -5.602 18.893 1.00 95.31 80 LEU A CA 1
ATOM 604 C C . LEU A 1 80 ? -13.333 -4.304 19.475 1.00 95.31 80 LEU A C 1
ATOM 606 O O . LEU A 1 80 ? -13.906 -4.358 20.562 1.00 95.31 80 LEU A O 1
ATOM 610 N N . HIS A 1 81 ? -13.278 -3.173 18.758 1.00 94.56 81 HIS A N 1
ATOM 611 C CA . HIS A 1 81 ? -13.942 -1.921 19.168 1.00 94.56 81 HIS A CA 1
ATOM 612 C C . HIS A 1 81 ? -15.439 -2.128 19.432 1.00 94.56 81 HIS A C 1
ATOM 614 O O . HIS A 1 81 ? -15.951 -1.699 20.468 1.00 94.56 81 HIS A O 1
ATOM 620 N N . ARG A 1 82 ? -16.122 -2.886 18.569 1.00 93.06 82 ARG A N 1
ATOM 621 C CA . ARG A 1 82 ? -17.542 -3.207 18.750 1.00 93.06 82 ARG A CA 1
ATOM 622 C C . ARG A 1 82 ? -17.792 -4.173 19.910 1.00 93.06 82 ARG A C 1
ATOM 624 O O . ARG A 1 82 ? -18.708 -3.966 20.704 1.00 93.06 82 ARG A O 1
ATOM 631 N N . VAL A 1 83 ? -17.016 -5.251 20.003 1.00 96.19 83 VAL A N 1
ATOM 632 C CA . VAL A 1 83 ? -17.290 -6.349 20.946 1.00 96.19 83 VAL A CA 1
ATOM 633 C C . VAL A 1 83 ? -16.820 -6.018 22.362 1.00 96.19 83 VAL A C 1
ATOM 635 O O . VAL A 1 83 ? -17.590 -6.221 23.307 1.00 96.19 83 VAL A O 1
ATOM 638 N N . LEU A 1 84 ? -15.596 -5.502 22.507 1.00 96.06 84 LEU A N 1
ATOM 639 C CA . LEU A 1 84 ? -14.956 -5.230 23.798 1.00 96.06 84 LEU A CA 1
ATOM 640 C C . LEU A 1 84 ? -15.230 -3.812 24.292 1.00 96.06 84 LEU A C 1
ATOM 642 O O . LEU A 1 84 ? -15.634 -3.639 25.437 1.00 96.06 84 LEU A O 1
A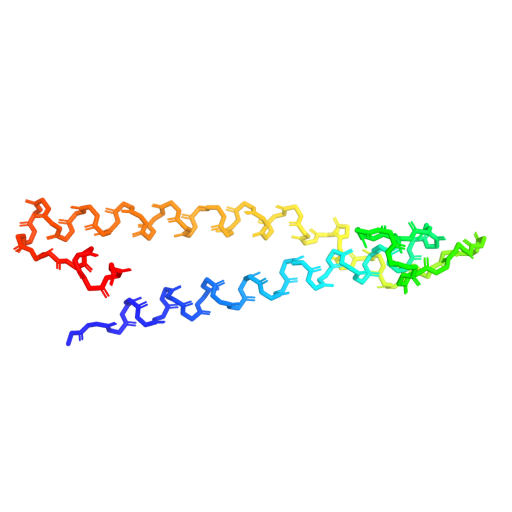TOM 646 N N . TRP A 1 85 ? -15.053 -2.810 23.428 1.00 94.25 85 TRP A N 1
ATOM 647 C CA . TRP A 1 85 ? -15.220 -1.402 23.811 1.00 94.25 85 TRP A CA 1
ATOM 648 C C . TRP A 1 85 ? -16.648 -0.876 23.632 1.00 94.25 85 TRP A C 1
ATOM 650 O O . TRP A 1 85 ? -16.941 0.228 24.077 1.00 94.25 85 TRP A O 1
ATOM 660 N N . LYS A 1 86 ? -17.551 -1.672 23.038 1.00 93.75 86 LYS A N 1
ATOM 661 C CA . LYS A 1 86 ? -18.951 -1.294 22.760 1.00 93.75 86 LYS A CA 1
ATOM 662 C C . LYS A 1 86 ? -19.074 -0.018 21.920 1.00 93.75 86 LYS A C 1
ATOM 664 O O . LYS A 1 86 ? -20.098 0.658 21.950 1.00 93.75 86 LYS A O 1
ATOM 669 N N . GLU A 1 87 ? -18.044 0.283 21.137 1.00 90.62 87 GLU A N 1
ATOM 670 C CA . GLU A 1 87 ? -18.018 1.395 20.200 1.00 90.62 87 GLU A CA 1
ATOM 671 C C . GLU A 1 87 ? -18.330 0.876 18.799 1.00 90.62 87 GLU A C 1
ATOM 673 O O . GLU A 1 87 ? -17.569 0.090 18.230 1.00 90.62 87 GLU A O 1
ATOM 678 N N . ASP A 1 88 ? -19.432 1.337 18.209 1.00 88.44 88 ASP A N 1
ATOM 679 C CA . ASP A 1 88 ? -19.749 0.995 16.824 1.00 88.44 88 ASP A CA 1
ATOM 680 C C . ASP A 1 88 ? -18.990 1.903 15.848 1.00 88.44 88 ASP A C 1
ATOM 682 O O . ASP A 1 88 ? -19.501 2.891 15.316 1.00 88.44 88 ASP A O 1
ATOM 686 N N . VAL A 1 89 ? -17.708 1.591 15.659 1.00 90.38 89 VAL A N 1
ATOM 687 C CA . VAL A 1 89 ? -16.850 2.277 14.683 1.00 90.38 89 VAL A CA 1
ATOM 688 C C . VAL A 1 89 ? -17.159 1.857 13.245 1.00 90.38 89 VAL A C 1
ATOM 690 O O . VAL A 1 89 ? -16.885 2.625 12.327 1.00 90.38 89 VAL A O 1
ATOM 693 N N . LEU A 1 90 ? -17.755 0.676 13.045 1.00 87.75 90 LEU A N 1
ATOM 694 C CA . LEU A 1 90 ? -18.134 0.168 11.723 1.00 87.75 90 LEU A CA 1
ATOM 695 C C . LEU A 1 90 ? -19.299 0.962 11.133 1.00 87.75 90 LEU A C 1
ATOM 697 O O . LEU A 1 90 ? -19.276 1.262 9.943 1.00 87.75 90 LEU A O 1
ATOM 701 N N . ALA A 1 91 ? -20.256 1.387 11.962 1.00 90.75 91 ALA A N 1
ATOM 702 C CA . ALA A 1 91 ? -21.350 2.261 11.535 1.00 90.75 91 ALA A CA 1
ATOM 703 C C . ALA A 1 91 ? -20.877 3.599 10.932 1.00 90.75 91 ALA A C 1
ATOM 705 O O . ALA A 1 91 ? -21.628 4.247 10.214 1.00 90.75 91 ALA A O 1
ATOM 706 N N . ARG A 1 92 ? -19.630 4.018 11.194 1.00 86.75 92 ARG A N 1
ATOM 707 C CA . ARG A 1 92 ? -19.036 5.240 10.623 1.00 86.75 92 ARG A CA 1
ATOM 708 C C . ARG A 1 92 ? -18.433 5.036 9.229 1.00 86.75 92 ARG A C 1
ATOM 710 O O . ARG A 1 92 ? -17.971 6.006 8.640 1.00 86.75 92 ARG A O 1
ATOM 717 N N . MET A 1 93 ? -18.367 3.793 8.747 1.00 85.19 93 MET A N 1
ATOM 718 C CA . MET A 1 93 ? -17.855 3.436 7.418 1.00 85.19 93 MET A CA 1
ATOM 719 C C . MET A 1 93 ? -18.964 3.115 6.405 1.00 85.19 93 MET A C 1
ATOM 721 O O . MET A 1 93 ? -18.641 2.839 5.251 1.00 85.19 93 MET A O 1
ATOM 725 N N . ALA A 1 94 ? -20.224 3.086 6.850 1.00 70.19 94 ALA A N 1
ATOM 726 C CA . ALA A 1 94 ? -21.394 2.815 6.018 1.00 70.19 94 ALA A CA 1
ATOM 727 C C . ALA A 1 94 ? -21.814 4.033 5.184 1.00 70.19 94 ALA A C 1
ATOM 729 O O . ALA A 1 94 ? -21.560 5.176 5.633 1.00 70.19 94 ALA A O 1
#

pLDDT: mean 95.37, std 5.48, range [61.41, 98.62]

Radius of gyration: 18.51 Å; Cα contacts (8 Å, |Δi|>4): 80; chains: 1; bounding box: 38×20×51 Å